Protein AF-A0A5B9QSZ6-F1 (afdb_monomer_lite)

Organism: NCBI:txid980254

Foldseek 3Di:
DDDDDDDDDDDDDDDDDPPPPPCPPVVPDDPDDDDPLNVVLVVVLLVLLVCCLVVVDQLLRSLVSQLVSLVVPDDPPCLPSVLSVQLSVLLNVCCVVPVVCVVVSSVVSNVLSVLCVPDDPVDPVSVVVSSCCRRCPVSNDDDPPD

pLDDT: mean 78.69, std 21.98, range [30.92, 97.19]

Secondary structure (DSSP, 8-state):
-------------------------SS-S------HHHHHHHHHHHHHHHHHHTTSS-HHHHHHHHHHHHHHT--TT-HHHHHHHHHHHHHHHHHHH-GGGHHHHHHHHHHHHHHHHHS-TT-HHHHHHHHHIIIIIIS-PPP---

Radius of gyration: 26.24 Å; chains: 1; bounding box: 77×63×46 Å

Structure (mmCIF, N/CA/C/O backbone):
data_AF-A0A5B9QSZ6-F1
#
_entry.id   AF-A0A5B9QSZ6-F1
#
loop_
_atom_site.group_PDB
_atom_site.id
_atom_site.type_symbol
_atom_site.label_atom_id
_atom_site.label_alt_id
_atom_site.label_comp_id
_atom_site.label_asym_id
_atom_site.label_entity_id
_atom_site.label_seq_id
_atom_site.pdbx_PDB_ins_code
_atom_site.Cartn_x
_atom_site.Cartn_y
_atom_site.Cartn_z
_atom_site.occupancy
_atom_site.B_iso_or_equiv
_atom_site.auth_seq_id
_atom_site.auth_comp_id
_atom_site.auth_asym_id
_atom_site.auth_atom_id
_atom_site.pdbx_PDB_model_num
ATOM 1 N N . MET A 1 1 ? -62.806 -40.138 25.649 1.00 37.38 1 MET A N 1
ATOM 2 C CA . MET A 1 1 ? -61.821 -40.273 26.748 1.00 37.38 1 MET A CA 1
ATOM 3 C C . MET A 1 1 ? -60.940 -39.032 26.731 1.00 37.38 1 MET A C 1
ATOM 5 O O . MET A 1 1 ? -60.565 -38.662 25.631 1.00 37.38 1 MET A O 1
ATOM 9 N N . CYS A 1 2 ? -60.671 -38.416 27.895 1.00 42.09 2 CYS A N 1
ATOM 10 C CA . CYS A 1 2 ? -59.828 -37.214 28.125 1.00 42.09 2 CYS A CA 1
ATOM 11 C C . CYS A 1 2 ? -60.212 -35.958 27.290 1.00 42.09 2 CYS A C 1
ATOM 13 O O . CYS A 1 2 ? -60.053 -35.954 26.080 1.00 42.09 2 CYS A O 1
ATOM 15 N N . CYS A 1 3 ? -60.789 -34.860 27.806 1.00 30.92 3 CYS A N 1
ATOM 16 C CA . CYS A 1 3 ? -60.439 -34.022 28.979 1.00 30.92 3 CYS A CA 1
ATOM 17 C C . CYS A 1 3 ? -58.960 -33.585 28.949 1.00 30.92 3 CYS A C 1
ATOM 19 O O . CYS A 1 3 ? -58.096 -34.441 29.097 1.00 30.92 3 CYS A O 1
ATOM 21 N N . THR A 1 4 ? -58.603 -32.302 28.754 1.00 48.03 4 THR A N 1
ATOM 22 C CA . THR A 1 4 ? -58.297 -31.288 29.815 1.00 48.03 4 THR A CA 1
ATOM 23 C C . THR A 1 4 ? -57.457 -30.166 29.141 1.00 48.03 4 THR A C 1
ATOM 25 O O . THR A 1 4 ? -56.615 -30.533 28.333 1.00 48.03 4 THR A O 1
ATOM 28 N N . ARG A 1 5 ? -57.535 -28.834 29.359 1.00 42.34 5 ARG A N 1
ATOM 29 C CA . ARG A 1 5 ? -58.390 -27.881 30.126 1.00 42.34 5 ARG A CA 1
ATOM 30 C C . ARG A 1 5 ? -58.285 -26.472 29.450 1.00 42.34 5 ARG A C 1
ATOM 32 O O . ARG A 1 5 ? -57.274 -26.195 28.823 1.00 42.34 5 ARG A O 1
ATOM 39 N N . VAL A 1 6 ? -59.343 -25.644 29.418 1.00 42.03 6 VAL A N 1
ATOM 40 C CA . VAL A 1 6 ? -59.516 -24.360 30.174 1.00 42.03 6 VAL A CA 1
ATOM 41 C C . VAL A 1 6 ? -58.390 -23.317 29.958 1.00 42.03 6 VAL A C 1
ATOM 43 O O . VAL A 1 6 ? -57.287 -23.497 30.450 1.00 42.03 6 VAL A O 1
ATOM 46 N N . ALA A 1 7 ? -58.617 -22.309 29.098 1.00 36.50 7 ALA A N 1
ATOM 47 C CA . ALA A 1 7 ? -59.048 -20.917 29.405 1.00 36.50 7 ALA A CA 1
ATOM 48 C C . ALA A 1 7 ? -57.869 -19.977 29.771 1.00 36.50 7 ALA A C 1
ATOM 50 O O . ALA A 1 7 ? -57.141 -20.233 30.717 1.00 36.50 7 ALA A O 1
ATOM 51 N N . ALA A 1 8 ? -57.520 -18.981 28.949 1.00 46.06 8 ALA A N 1
ATOM 52 C CA . ALA A 1 8 ? -58.199 -17.693 28.718 1.00 46.06 8 ALA A CA 1
ATOM 53 C C . ALA A 1 8 ? -57.980 -16.664 29.847 1.00 46.06 8 ALA A C 1
ATOM 55 O O . ALA A 1 8 ? -58.685 -16.676 30.853 1.00 46.06 8 ALA A O 1
ATOM 56 N N . THR A 1 9 ? -57.082 -15.698 29.604 1.00 39.53 9 THR A N 1
ATOM 57 C CA . THR A 1 9 ? -56.912 -14.505 30.449 1.00 39.53 9 THR A CA 1
ATOM 58 C C . THR A 1 9 ? -56.726 -13.262 29.576 1.00 39.53 9 THR A C 1
ATOM 60 O O . THR A 1 9 ? -55.795 -13.186 28.779 1.00 39.53 9 THR A O 1
ATOM 63 N N . ARG A 1 10 ? -57.616 -12.273 29.728 1.00 46.97 10 ARG A N 1
ATOM 64 C CA . ARG A 1 10 ? -57.448 -10.911 29.189 1.00 46.97 10 ARG A CA 1
ATOM 65 C C . ARG A 1 10 ? -56.482 -10.119 30.074 1.00 46.97 10 ARG A C 1
ATOM 67 O O . ARG A 1 10 ? -56.688 -10.103 31.284 1.00 46.97 10 ARG A O 1
ATOM 74 N N . PHE A 1 11 ? -55.576 -9.344 29.481 1.00 35.44 11 PHE A N 1
ATOM 75 C CA . PHE A 1 11 ? -55.007 -8.124 30.083 1.00 35.44 11 PHE A CA 1
ATOM 76 C C . PHE A 1 11 ? -54.410 -7.273 28.947 1.00 35.44 11 PHE A C 1
ATOM 78 O O . PHE A 1 11 ? -53.494 -7.725 28.274 1.00 35.44 11 PHE A O 1
ATOM 85 N N . ARG A 1 12 ? -55.103 -6.243 28.448 1.00 38.62 12 ARG A N 1
ATOM 86 C CA . ARG A 1 12 ? -55.238 -4.864 28.965 1.00 38.62 12 ARG A CA 1
ATOM 87 C C . ARG A 1 12 ? -53.919 -4.082 28.938 1.00 38.62 12 ARG A C 1
ATOM 89 O O . ARG A 1 12 ? -52.939 -4.477 29.557 1.00 38.62 12 ARG A O 1
ATOM 96 N N . GLU A 1 13 ? -53.955 -2.959 28.226 1.00 46.25 13 GLU A N 1
ATOM 97 C CA . GLU A 1 13 ? -52.876 -1.980 28.091 1.00 46.25 13 GLU A CA 1
ATOM 98 C C . GLU A 1 13 ? -52.394 -1.452 29.449 1.00 46.25 13 GLU A C 1
ATOM 100 O O . GLU A 1 13 ? -53.200 -1.268 30.364 1.00 46.25 13 GLU A O 1
ATOM 105 N N . ASN A 1 14 ? -51.112 -1.079 29.529 1.00 38.28 14 ASN A N 1
ATOM 106 C CA . ASN A 1 14 ? -50.742 0.171 30.191 1.00 38.28 14 ASN A CA 1
ATOM 107 C C . ASN A 1 14 ? -49.366 0.691 29.754 1.00 38.28 14 ASN A C 1
ATOM 109 O O . ASN A 1 14 ? -48.375 -0.036 29.725 1.00 38.28 14 ASN A O 1
ATOM 113 N N . ASN A 1 15 ? -49.337 1.993 29.472 1.00 42.88 15 ASN A N 1
ATOM 114 C CA . ASN A 1 15 ? -48.141 2.817 29.322 1.00 42.88 15 ASN A CA 1
ATOM 115 C C . ASN A 1 15 ? -47.195 2.657 30.525 1.00 42.88 15 ASN A C 1
ATOM 117 O O . ASN A 1 15 ? -47.610 2.925 31.652 1.00 42.88 15 ASN A O 1
ATOM 121 N N . ILE A 1 16 ? -45.910 2.372 30.285 1.00 50.97 16 ILE A N 1
ATOM 122 C CA . ILE A 1 16 ? -44.832 2.782 31.196 1.00 50.97 16 ILE A CA 1
ATOM 123 C C . ILE A 1 16 ? -43.703 3.413 30.385 1.00 50.97 16 ILE A C 1
ATOM 125 O O . ILE A 1 16 ? -43.115 2.805 29.493 1.00 50.97 16 ILE A O 1
ATOM 129 N N . THR A 1 17 ? -43.396 4.654 30.748 1.00 45.44 17 THR A N 1
ATOM 130 C CA . THR A 1 17 ? -42.390 5.537 30.160 1.00 45.44 17 THR A CA 1
ATOM 131 C C . THR A 1 17 ? -40.962 5.035 30.434 1.00 45.44 17 THR A C 1
ATOM 133 O O . THR A 1 17 ? -40.236 5.572 31.271 1.00 45.44 17 THR A O 1
ATOM 136 N N . GLY A 1 18 ? -40.546 3.981 29.730 1.00 35.47 18 GLY A N 1
ATOM 137 C CA . GLY A 1 18 ? -39.204 3.401 29.800 1.00 35.47 18 GLY A CA 1
ATOM 138 C C . GLY A 1 18 ? -38.169 4.254 29.068 1.00 35.47 18 GLY A C 1
ATOM 139 O O . GLY A 1 18 ? -37.877 4.020 27.899 1.00 35.47 18 GLY A O 1
ATOM 140 N N . ARG A 1 19 ? -37.605 5.249 29.762 1.00 42.75 19 ARG A N 1
ATOM 141 C CA . ARG A 1 19 ? -36.573 6.181 29.268 1.00 42.75 19 ARG A CA 1
ATOM 142 C C . ARG A 1 19 ? -35.229 5.475 29.020 1.00 42.75 19 ARG A C 1
ATOM 144 O O . ARG A 1 19 ? -34.238 5.782 29.683 1.00 42.75 19 ARG A O 1
ATOM 151 N N . HIS A 1 20 ? -35.169 4.561 28.050 1.00 36.62 20 HIS A N 1
ATOM 152 C CA . HIS A 1 20 ? -33.915 3.989 27.563 1.00 36.62 20 HIS A CA 1
ATOM 153 C C . HIS A 1 20 ? -33.144 5.029 26.754 1.00 36.62 20 HIS A C 1
ATOM 155 O O . HIS A 1 20 ? -33.150 5.075 25.527 1.00 36.62 20 HIS A O 1
ATOM 161 N N . ARG A 1 21 ? -32.447 5.871 27.515 1.00 39.31 21 ARG A N 1
ATOM 162 C CA . ARG A 1 21 ? -31.270 6.618 27.097 1.00 39.31 21 ARG A CA 1
ATOM 163 C C . ARG A 1 21 ? -30.260 5.590 26.581 1.00 39.31 21 ARG A C 1
ATOM 165 O O . ARG A 1 21 ? -29.523 5.004 27.370 1.00 39.31 21 ARG A O 1
ATOM 172 N N . VAL A 1 22 ? -30.282 5.317 25.276 1.00 42.31 22 VAL A N 1
ATOM 173 C CA . VAL A 1 22 ? -29.228 4.532 24.627 1.00 42.31 22 VAL A CA 1
ATOM 174 C C . VAL A 1 22 ? -27.933 5.289 24.896 1.00 42.31 22 VAL A C 1
ATOM 176 O O . VAL A 1 22 ? -27.810 6.452 24.516 1.00 42.31 22 VAL A O 1
ATOM 179 N N . ASN A 1 23 ? -27.013 4.670 25.635 1.00 33.75 23 ASN A N 1
ATOM 180 C CA . ASN A 1 23 ? -25.744 5.290 25.999 1.00 33.75 23 ASN A CA 1
ATOM 181 C C . ASN A 1 23 ? -24.837 5.340 24.762 1.00 33.75 23 ASN A C 1
ATOM 183 O O . ASN A 1 23 ? -23.929 4.530 24.603 1.00 33.75 23 ASN A O 1
ATOM 187 N N . THR A 1 24 ? -25.044 6.344 23.912 1.00 43.75 24 THR A N 1
ATOM 188 C CA . THR A 1 24 ? -24.135 6.777 22.835 1.00 43.75 24 THR A CA 1
ATOM 189 C C . THR A 1 24 ? -22.871 7.453 23.397 1.00 43.75 24 THR A C 1
ATOM 191 O O . THR A 1 24 ? -22.384 8.447 22.872 1.00 43.75 24 THR A O 1
ATOM 194 N N . ALA A 1 25 ? -22.347 6.919 24.505 1.00 39.53 25 ALA A N 1
ATOM 195 C CA . ALA A 1 25 ? -21.309 7.513 25.346 1.00 39.53 25 ALA A CA 1
ATOM 196 C C . ALA A 1 25 ? -20.109 6.570 25.577 1.00 39.53 25 ALA A C 1
ATOM 198 O O . ALA A 1 25 ? -19.339 6.774 26.510 1.00 39.53 25 ALA A O 1
ATOM 199 N N . VAL A 1 26 ? -19.940 5.549 24.724 1.00 43.56 26 VAL A N 1
ATOM 200 C CA . VAL A 1 26 ? -18.735 4.689 24.661 1.00 43.56 26 VAL A CA 1
ATOM 201 C C . VAL A 1 26 ? -18.185 4.618 23.222 1.00 43.56 26 VAL A C 1
ATOM 203 O O . VAL A 1 26 ? -17.669 3.607 22.772 1.00 43.56 26 VAL A O 1
ATOM 206 N N . LEU A 1 27 ? -18.309 5.728 22.488 1.00 43.25 27 LEU A N 1
ATOM 207 C CA . LEU A 1 27 ? -17.526 6.040 21.278 1.00 43.25 27 LEU A CA 1
ATOM 208 C C . LEU A 1 27 ? -16.816 7.393 21.468 1.00 43.25 27 LEU A C 1
ATOM 210 O O . LEU A 1 27 ? -16.737 8.234 20.574 1.00 43.25 27 LEU A O 1
ATOM 214 N N . GLY A 1 28 ? -16.371 7.639 22.701 1.00 37.19 28 GLY A N 1
ATOM 215 C CA . GLY A 1 28 ? -15.703 8.872 23.080 1.00 37.19 28 GLY A CA 1
ATOM 216 C C . GLY A 1 28 ? -14.261 8.910 22.579 1.00 37.19 28 GLY A C 1
ATOM 217 O O . GLY A 1 28 ? -13.435 8.134 23.038 1.00 37.19 28 GLY A O 1
ATOM 218 N N . ILE A 1 29 ? -13.963 9.924 21.760 1.00 45.44 29 ILE A N 1
ATOM 219 C CA . ILE A 1 29 ? -12.614 10.470 21.526 1.00 45.44 29 ILE A CA 1
ATOM 220 C C . ILE A 1 29 ? -11.677 9.637 20.615 1.00 45.44 29 ILE A C 1
ATOM 222 O O . ILE A 1 29 ? -10.537 9.367 20.978 1.00 45.44 29 ILE A O 1
ATOM 226 N N . LYS A 1 30 ? -12.094 9.348 19.368 1.00 43.06 30 LYS A N 1
ATOM 227 C CA . LYS A 1 30 ? -11.155 9.360 18.211 1.00 43.06 30 LYS A CA 1
ATOM 228 C C . LYS A 1 30 ? -11.787 9.608 16.824 1.00 43.06 30 LYS A C 1
ATOM 230 O O . LYS A 1 30 ? -11.212 9.238 15.809 1.00 43.06 30 LYS A O 1
ATOM 235 N N . SER A 1 31 ? -12.943 10.278 16.751 1.00 45.44 31 SER A N 1
ATOM 236 C CA . SER A 1 31 ? -13.510 10.74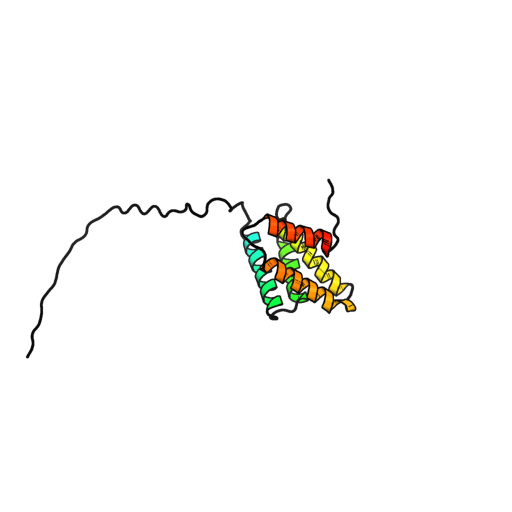4 15.470 1.00 45.44 31 SER A CA 1
ATOM 237 C C . SER A 1 31 ? -13.069 12.183 15.173 1.00 45.44 31 SER A C 1
ATOM 239 O O . SER A 1 31 ? -13.822 13.134 15.376 1.00 45.44 31 SER A O 1
ATOM 241 N N . MET A 1 32 ? -11.815 12.355 14.744 1.00 42.72 32 MET A N 1
ATOM 242 C CA . MET A 1 32 ? -11.332 13.616 14.166 1.00 42.72 32 MET A CA 1
ATOM 243 C C . MET A 1 32 ? -11.461 13.561 12.641 1.00 42.72 32 MET A C 1
ATOM 245 O O . MET A 1 32 ? -10.497 13.239 11.962 1.00 42.72 32 MET A O 1
ATOM 249 N N . ASN A 1 33 ? -12.652 13.888 12.129 1.00 50.72 33 ASN A N 1
ATOM 250 C CA . ASN A 1 33 ? -12.916 14.319 10.746 1.00 50.72 33 ASN A CA 1
ATOM 251 C C . ASN A 1 33 ? -12.074 13.660 9.628 1.00 50.72 33 ASN A C 1
ATOM 253 O O . ASN A 1 33 ? -11.571 14.359 8.746 1.00 50.72 33 ASN A O 1
ATOM 257 N N . THR A 1 34 ? -11.964 12.330 9.601 1.00 63.62 34 THR A N 1
ATOM 258 C CA . THR A 1 34 ? -11.599 11.650 8.354 1.00 63.62 34 THR A CA 1
ATOM 259 C C . THR A 1 34 ? -12.775 11.809 7.399 1.00 63.62 34 THR A C 1
ATOM 261 O O . THR A 1 34 ? -13.890 11.394 7.720 1.00 63.62 34 THR A O 1
ATOM 264 N N . ASP A 1 35 ? -12.535 12.435 6.249 1.00 78.12 35 ASP A N 1
ATOM 265 C CA . ASP A 1 35 ? -13.530 12.563 5.185 1.00 78.12 35 ASP A CA 1
ATOM 266 C C . ASP A 1 35 ? -14.113 11.169 4.857 1.00 78.12 35 ASP A C 1
ATOM 268 O O . ASP A 1 35 ? -13.335 10.218 4.710 1.00 78.12 35 ASP A O 1
ATOM 272 N N . PRO A 1 36 ? -15.448 10.991 4.774 1.00 83.50 36 PRO A N 1
ATOM 273 C CA . PRO A 1 36 ? -16.044 9.694 4.460 1.00 83.50 36 PRO A CA 1
ATOM 274 C C . PRO A 1 36 ? -15.550 9.104 3.128 1.00 83.50 36 PRO A C 1
ATOM 276 O O . PRO A 1 36 ? -15.483 7.879 3.008 1.00 83.50 36 PRO A O 1
ATOM 279 N N . GLU A 1 37 ? -15.150 9.928 2.154 1.00 84.44 37 GLU A N 1
ATOM 280 C CA . GLU A 1 37 ? -14.533 9.459 0.909 1.00 84.44 37 GLU A CA 1
ATOM 281 C C . GLU A 1 37 ? -13.110 8.932 1.136 1.00 84.44 37 GLU A C 1
ATOM 283 O O . GLU A 1 37 ? -12.755 7.883 0.596 1.00 84.44 37 GLU A O 1
ATOM 288 N N . VAL A 1 38 ? -12.320 9.581 2.000 1.00 84.94 38 VAL A N 1
ATOM 289 C CA . VAL A 1 38 ? -10.980 9.111 2.402 1.00 84.94 38 VAL A CA 1
ATOM 290 C C . VAL A 1 38 ? -11.079 7.824 3.226 1.00 84.94 38 VAL A C 1
ATOM 292 O O . VAL A 1 38 ? -10.332 6.880 2.974 1.00 84.94 38 VAL A O 1
ATOM 295 N N . ALA A 1 39 ? -12.035 7.733 4.155 1.00 86.88 39 ALA A N 1
ATOM 296 C CA . ALA A 1 39 ? -12.277 6.523 4.941 1.00 86.88 39 ALA A CA 1
ATOM 297 C C . ALA A 1 39 ? -12.704 5.340 4.052 1.00 86.88 39 ALA A C 1
ATOM 299 O O . ALA A 1 39 ? -12.175 4.235 4.190 1.00 86.88 39 ALA A O 1
ATOM 300 N N . LYS A 1 40 ? -13.605 5.568 3.085 1.00 90.50 40 LYS A N 1
ATOM 301 C CA . LYS A 1 40 ? -13.965 4.553 2.084 1.00 90.50 40 LYS A CA 1
ATOM 302 C C . LYS A 1 40 ? -12.767 4.191 1.200 1.00 90.50 40 LYS A C 1
ATOM 304 O O . LYS A 1 40 ? -12.536 3.012 0.946 1.00 90.50 40 LYS A O 1
ATOM 309 N N . GLY A 1 41 ? -12.002 5.180 0.747 1.00 90.62 41 GLY A N 1
ATOM 310 C CA . GLY A 1 41 ? -10.810 4.974 -0.070 1.00 90.62 41 GLY A CA 1
ATOM 311 C C . GLY A 1 41 ? -9.753 4.122 0.620 1.00 90.62 41 GLY A C 1
ATOM 312 O O . GLY A 1 41 ? -9.155 3.264 -0.021 1.00 90.62 41 GLY A O 1
ATOM 313 N N . LEU A 1 42 ? -9.578 4.296 1.933 1.00 91.06 42 LEU A N 1
ATOM 314 C CA . LEU A 1 42 ? -8.671 3.476 2.729 1.00 91.06 42 LEU A CA 1
ATOM 315 C C . LEU A 1 42 ? -9.136 2.014 2.793 1.00 91.06 42 LEU A C 1
ATOM 317 O O . LEU A 1 42 ? -8.328 1.112 2.594 1.00 91.06 42 LEU A O 1
ATOM 321 N N . LEU A 1 43 ? -10.437 1.772 2.983 1.00 92.88 43 LEU A N 1
ATOM 322 C CA . LEU A 1 43 ? -11.006 0.419 2.933 1.00 92.88 43 LEU A CA 1
ATOM 323 C C . LEU A 1 43 ? -10.861 -0.220 1.542 1.00 92.88 43 LEU A C 1
ATOM 325 O O . LEU A 1 43 ? -10.524 -1.399 1.447 1.00 92.88 43 LEU A O 1
ATOM 329 N N . ASP A 1 44 ? -11.078 0.544 0.466 1.00 94.56 44 ASP A N 1
ATOM 330 C CA . ASP A 1 44 ? -10.860 0.077 -0.910 1.00 94.56 44 ASP A CA 1
ATOM 331 C C . ASP A 1 44 ? -9.376 -0.317 -1.128 1.00 94.56 44 ASP A C 1
ATOM 333 O O . ASP A 1 44 ? -9.098 -1.372 -1.702 1.00 94.56 44 ASP A O 1
ATOM 337 N N . ILE A 1 45 ? -8.425 0.481 -0.617 1.00 94.88 45 ILE A N 1
ATOM 338 C CA . ILE A 1 45 ? -6.975 0.207 -0.657 1.00 94.88 45 ILE A CA 1
ATOM 339 C C . ILE A 1 45 ? -6.617 -1.063 0.126 1.00 94.88 45 ILE A C 1
ATOM 341 O O . ILE A 1 45 ? -5.956 -1.952 -0.413 1.00 94.88 45 ILE A O 1
ATOM 345 N N . GLU A 1 46 ? -7.079 -1.191 1.373 1.00 95.81 46 GLU A N 1
ATOM 346 C CA . GLU A 1 46 ? -6.822 -2.380 2.194 1.00 95.81 46 GLU A CA 1
ATOM 347 C C . GLU A 1 46 ? -7.385 -3.660 1.563 1.00 95.81 46 GLU A C 1
ATOM 349 O O . GLU A 1 46 ? -6.819 -4.740 1.731 1.00 95.81 46 GLU A O 1
ATOM 354 N N . ASN A 1 47 ? -8.492 -3.564 0.824 1.00 96.44 47 ASN A N 1
ATOM 355 C CA . ASN A 1 47 ? -9.062 -4.710 0.128 1.00 96.44 47 ASN A CA 1
ATOM 356 C C . ASN A 1 47 ? -8.194 -5.158 -1.057 1.00 96.44 47 ASN A C 1
ATOM 358 O O . ASN A 1 47 ? -7.999 -6.362 -1.218 1.00 96.44 47 ASN A O 1
ATOM 362 N N . GLU A 1 48 ? -7.601 -4.247 -1.838 1.00 96.44 48 GLU A N 1
ATOM 363 C CA . GLU A 1 48 ? -6.611 -4.649 -2.853 1.00 96.44 48 GLU A CA 1
ATOM 364 C C . GLU A 1 48 ? -5.329 -5.213 -2.211 1.00 96.44 48 GLU A C 1
ATOM 366 O O . GLU A 1 48 ? -4.788 -6.196 -2.718 1.00 96.44 48 GLU A O 1
ATOM 371 N N . MET A 1 49 ? -4.892 -4.684 -1.057 1.00 96.94 49 MET A N 1
ATOM 372 C CA . MET A 1 49 ? -3.782 -5.261 -0.282 1.00 96.94 49 MET A CA 1
ATOM 373 C C . MET A 1 49 ? -4.071 -6.708 0.150 1.00 96.94 49 MET A C 1
ATOM 375 O O . MET A 1 49 ? -3.255 -7.593 -0.107 1.00 96.94 49 MET A O 1
ATOM 379 N N . ARG A 1 50 ? -5.247 -6.980 0.739 1.00 97.19 50 ARG A N 1
ATOM 380 C CA . ARG A 1 50 ? -5.676 -8.344 1.116 1.00 97.19 50 ARG A CA 1
ATOM 381 C C . ARG A 1 50 ? -5.705 -9.268 -0.102 1.00 97.19 50 ARG A C 1
ATOM 383 O O . ARG A 1 50 ? -5.073 -10.319 -0.088 1.00 97.19 50 ARG A O 1
ATOM 390 N N . ARG A 1 51 ? -6.336 -8.830 -1.199 1.00 96.31 51 ARG A N 1
ATOM 391 C CA . ARG A 1 51 ? -6.409 -9.596 -2.455 1.00 96.31 51 ARG A CA 1
ATOM 392 C C . ARG A 1 51 ? -5.033 -9.920 -3.041 1.00 96.31 51 ARG A C 1
ATOM 394 O O . ARG A 1 51 ? -4.866 -11.000 -3.599 1.00 96.31 51 ARG A O 1
ATOM 401 N N . MET A 1 52 ? -4.050 -9.029 -2.924 1.00 96.56 52 MET A N 1
ATOM 402 C CA . MET A 1 52 ? -2.667 -9.304 -3.332 1.00 96.56 52 MET A CA 1
ATOM 403 C C . MET A 1 52 ? -2.002 -10.373 -2.450 1.00 96.56 52 MET A C 1
ATOM 405 O O . MET A 1 52 ? -1.336 -11.269 -2.973 1.00 96.56 52 MET A O 1
ATOM 409 N N . LEU A 1 53 ? -2.177 -10.302 -1.126 1.00 95.75 53 LEU A N 1
ATOM 410 C CA . LEU A 1 53 ? -1.610 -11.285 -0.193 1.00 95.75 53 LEU A CA 1
ATOM 411 C C . LEU A 1 53 ? -2.240 -12.674 -0.369 1.00 95.75 53 LEU A C 1
ATOM 413 O O . LEU A 1 53 ? -1.513 -13.666 -0.396 1.00 95.75 53 LEU A O 1
ATOM 417 N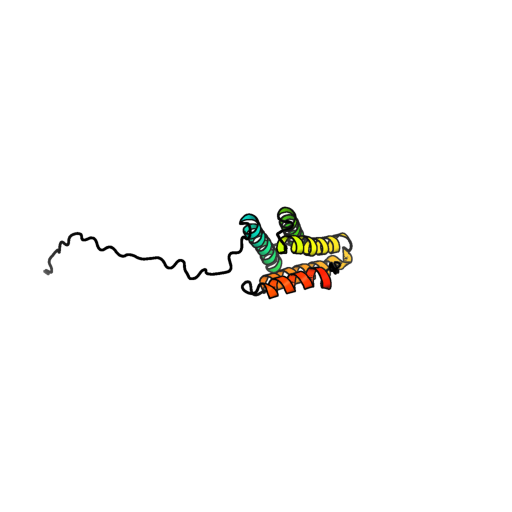 N . ASP A 1 54 ? -3.552 -12.730 -0.602 1.00 95.81 54 ASP A N 1
ATOM 418 C CA . ASP A 1 54 ? -4.309 -13.956 -0.897 1.00 95.81 54 ASP A CA 1
ATOM 419 C C . ASP A 1 54 ? -4.031 -14.529 -2.307 1.00 95.81 54 ASP A C 1
ATOM 421 O O . ASP A 1 54 ? -4.591 -15.559 -2.684 1.00 95.81 54 ASP A O 1
ATOM 425 N N . GLY A 1 55 ? -3.209 -13.861 -3.128 1.00 93.00 55 GLY A N 1
ATOM 426 C CA . GLY A 1 55 ? -2.912 -14.271 -4.508 1.00 93.00 55 GLY A CA 1
ATOM 427 C C . GLY A 1 55 ? -4.065 -14.069 -5.504 1.00 93.00 55 GLY A C 1
ATOM 428 O O . GLY A 1 55 ? -4.014 -14.585 -6.617 1.00 93.00 55 GLY A O 1
ATOM 429 N N . GLN A 1 56 ? -5.097 -13.306 -5.132 1.00 94.25 56 GLN A N 1
ATOM 430 C CA . GLN A 1 56 ? -6.265 -12.959 -5.958 1.00 94.25 56 GLN A CA 1
ATOM 431 C C . GLN A 1 56 ? -6.045 -11.733 -6.868 1.00 94.25 56 GLN A C 1
ATOM 433 O O . GLN A 1 56 ? -6.960 -11.309 -7.584 1.00 94.25 56 GLN A O 1
ATOM 438 N N . SER A 1 57 ? -4.868 -11.112 -6.805 1.00 93.75 57 SER A N 1
ATOM 439 C CA . SER A 1 57 ? -4.402 -10.047 -7.696 1.00 93.75 57 SER A CA 1
ATOM 440 C C . SER A 1 57 ? -2.889 -10.163 -7.844 1.00 93.75 57 SER A C 1
ATOM 442 O O . SER A 1 57 ? -2.215 -10.522 -6.876 1.00 93.75 57 SER A O 1
ATOM 444 N N . GLN A 1 58 ? -2.347 -9.823 -9.016 1.00 94.94 58 GLN A N 1
ATOM 445 C CA . GLN A 1 58 ? -0.899 -9.654 -9.136 1.00 94.94 58 GLN A CA 1
ATOM 446 C C . GLN A 1 58 ? -0.444 -8.436 -8.316 1.00 94.94 58 GLN A C 1
ATOM 448 O O . GLN A 1 58 ? -1.225 -7.481 -8.191 1.00 94.94 58 GLN A O 1
ATOM 453 N N . PRO A 1 59 ? 0.779 -8.448 -7.751 1.00 95.12 59 PRO A N 1
ATOM 454 C CA . PRO A 1 59 ? 1.260 -7.352 -6.918 1.00 95.12 59 PRO A CA 1
ATOM 455 C C . PRO A 1 59 ? 1.306 -6.013 -7.645 1.00 95.12 59 PRO A C 1
ATOM 457 O O . PRO A 1 59 ? 0.781 -5.035 -7.120 1.00 95.12 59 PRO A O 1
ATOM 460 N N . TYR A 1 60 ? 1.817 -5.986 -8.877 1.00 93.88 60 TYR A N 1
ATOM 461 C CA . TYR A 1 60 ? 1.831 -4.778 -9.703 1.00 93.88 60 TYR A CA 1
ATOM 462 C C . TYR A 1 60 ? 0.411 -4.248 -9.997 1.00 93.88 60 TYR A C 1
ATOM 464 O O . TYR A 1 60 ? 0.135 -3.070 -9.781 1.00 93.88 60 TYR A O 1
ATOM 472 N N . ASP A 1 61 ? -0.533 -5.118 -10.384 1.00 95.75 61 ASP A N 1
ATOM 473 C CA . ASP A 1 61 ? -1.932 -4.726 -10.642 1.00 95.75 61 ASP A CA 1
ATOM 474 C C . ASP A 1 61 ? -2.631 -4.156 -9.397 1.00 95.75 61 ASP A C 1
ATOM 476 O O . ASP A 1 61 ? -3.496 -3.283 -9.502 1.00 95.75 61 ASP A O 1
ATOM 480 N N . ALA A 1 62 ? -2.308 -4.685 -8.213 1.00 95.56 62 ALA A N 1
ATOM 481 C CA . ALA A 1 62 ? -2.818 -4.174 -6.945 1.00 95.56 62 ALA A CA 1
ATOM 482 C C . ALA A 1 62 ? -2.157 -2.833 -6.593 1.00 95.56 62 ALA A C 1
ATOM 484 O O . ALA A 1 62 ? -2.866 -1.873 -6.292 1.00 95.56 62 ALA A O 1
ATOM 485 N N . ALA A 1 63 ? -0.829 -2.743 -6.706 1.00 94.56 63 ALA A N 1
ATOM 486 C CA . ALA A 1 63 ? -0.055 -1.527 -6.476 1.00 94.56 63 ALA A CA 1
ATOM 487 C C . ALA A 1 63 ? -0.545 -0.364 -7.348 1.00 94.56 63 ALA A C 1
ATOM 489 O O . ALA A 1 63 ? -0.812 0.712 -6.822 1.00 94.56 63 ALA A O 1
ATOM 490 N N . TRP A 1 64 ? -0.785 -0.598 -8.642 1.00 94.69 64 TRP A N 1
ATOM 491 C CA . TRP A 1 64 ? -1.305 0.408 -9.571 1.00 94.69 64 TRP A CA 1
ATOM 492 C C . TRP A 1 64 ? -2.685 0.948 -9.160 1.00 94.69 64 TRP A C 1
ATOM 494 O O . TRP A 1 64 ? -2.933 2.155 -9.190 1.00 94.69 64 TRP A O 1
ATOM 504 N N . LYS A 1 65 ? -3.596 0.070 -8.715 1.00 96.12 65 LYS A N 1
ATOM 505 C CA . LYS A 1 65 ? -4.919 0.486 -8.210 1.00 96.12 65 LYS A CA 1
ATOM 506 C C . LYS A 1 65 ? -4.815 1.254 -6.899 1.00 96.12 65 LYS A C 1
ATOM 508 O O . LYS A 1 65 ? -5.541 2.231 -6.726 1.00 96.12 65 LYS A O 1
ATOM 513 N N . ILE A 1 66 ? -3.945 0.817 -5.987 1.00 95.12 66 ILE A N 1
ATOM 514 C CA . ILE A 1 66 ? -3.708 1.485 -4.705 1.00 95.12 66 ILE A CA 1
ATOM 515 C C . ILE A 1 66 ? -3.125 2.879 -4.953 1.00 95.12 66 ILE A C 1
ATOM 517 O O . ILE A 1 66 ? -3.671 3.854 -4.444 1.00 95.12 66 ILE A O 1
ATOM 521 N N . TRP A 1 67 ? -2.096 2.986 -5.797 1.00 95.19 67 TRP A N 1
ATOM 522 C CA . TRP A 1 67 ? -1.492 4.246 -6.226 1.00 95.19 67 TRP A CA 1
ATOM 523 C C . TRP A 1 67 ? -2.525 5.190 -6.847 1.00 95.19 67 TRP A C 1
ATOM 525 O O . TRP A 1 67 ? -2.689 6.312 -6.372 1.00 95.19 67 TRP A O 1
ATOM 535 N N . GLY A 1 68 ? -3.294 4.728 -7.839 1.00 93.12 68 GLY A N 1
ATOM 536 C CA . GLY A 1 68 ? -4.326 5.542 -8.486 1.00 93.12 68 GLY A CA 1
ATOM 537 C C . GLY A 1 68 ? -5.444 5.968 -7.525 1.00 93.12 68 GLY A C 1
ATOM 538 O O . GLY A 1 68 ? -5.947 7.090 -7.612 1.00 93.12 68 GLY A O 1
ATOM 539 N N . LYS A 1 69 ? -5.812 5.112 -6.560 1.00 93.62 69 LYS A N 1
ATOM 540 C CA . LYS A 1 69 ? -6.786 5.440 -5.508 1.00 93.62 69 LYS A CA 1
ATOM 541 C C . LYS A 1 69 ? -6.239 6.500 -4.553 1.00 93.62 69 LYS A C 1
ATOM 543 O O . LYS A 1 69 ? -6.919 7.500 -4.328 1.00 93.62 69 LYS A O 1
ATOM 548 N N . ALA A 1 70 ? -5.020 6.310 -4.055 1.00 91.88 70 ALA A N 1
ATOM 549 C CA . ALA A 1 70 ? -4.327 7.242 -3.176 1.00 91.88 70 ALA A CA 1
ATOM 550 C C . ALA A 1 70 ? -4.121 8.605 -3.855 1.00 91.88 70 ALA A C 1
ATOM 552 O O . ALA A 1 70 ? -4.463 9.629 -3.272 1.00 91.88 70 ALA A O 1
ATOM 553 N N . MET A 1 71 ? -3.699 8.624 -5.124 1.00 90.50 71 MET A N 1
ATOM 554 C CA . MET A 1 71 ? -3.592 9.838 -5.940 1.00 90.50 71 MET A CA 1
ATOM 555 C C . MET A 1 71 ? -4.941 10.552 -6.091 1.00 90.50 71 MET A C 1
ATOM 557 O O . MET A 1 71 ? -5.009 11.767 -5.943 1.00 90.50 71 MET A O 1
ATOM 561 N N . SER A 1 72 ? -6.033 9.817 -6.339 1.00 90.38 72 SER A N 1
ATOM 562 C CA . SER A 1 72 ? -7.372 10.418 -6.485 1.00 90.38 72 SER A CA 1
ATOM 563 C C . SER A 1 72 ? -7.938 11.025 -5.193 1.00 90.38 72 SER A C 1
ATOM 565 O O . SER A 1 72 ? -8.872 11.817 -5.259 1.00 90.38 72 SER A O 1
ATOM 567 N N . LEU A 1 73 ? -7.378 10.657 -4.035 1.00 88.12 73 LEU A N 1
ATOM 568 C CA . LEU A 1 73 ? -7.811 11.080 -2.699 1.00 88.12 73 LEU A CA 1
ATOM 569 C C . LEU A 1 73 ? -6.711 11.831 -1.929 1.00 88.12 73 LEU A C 1
ATOM 571 O O . LEU A 1 73 ? -6.857 12.096 -0.731 1.00 88.12 73 LEU A O 1
ATOM 575 N N . THR A 1 74 ? -5.597 12.168 -2.590 1.00 81.38 74 THR A N 1
ATOM 576 C CA . THR A 1 74 ? -4.524 12.937 -1.963 1.00 81.38 74 THR A CA 1
ATOM 577 C C . THR A 1 74 ? -4.983 14.378 -1.780 1.00 81.38 74 THR A C 1
ATOM 579 O O . THR A 1 74 ? -5.503 15.023 -2.687 1.00 81.38 74 THR A O 1
ATOM 582 N N . SER A 1 75 ? -4.779 14.889 -0.575 1.00 73.25 75 SER A N 1
ATOM 583 C CA . SER A 1 75 ? -5.143 16.239 -0.159 1.00 73.25 75 SER A CA 1
ATOM 584 C C . SER A 1 75 ? -4.019 16.761 0.732 1.00 73.25 75 SER A C 1
ATOM 586 O O . SER A 1 75 ? -3.443 15.956 1.468 1.00 73.25 75 SER A O 1
ATO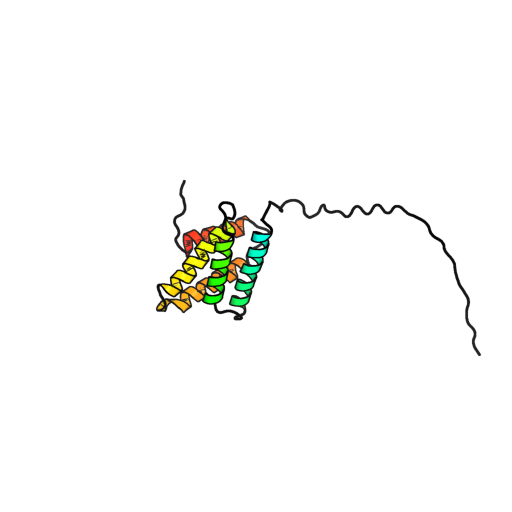M 588 N N . PRO A 1 76 ? -3.745 18.080 0.770 1.00 62.72 76 PRO A N 1
ATOM 589 C CA . PRO A 1 76 ? -2.845 18.676 1.760 1.00 62.72 76 PRO A CA 1
ATOM 590 C C . PRO A 1 76 ? -3.203 18.358 3.226 1.00 62.72 76 PRO A C 1
ATOM 592 O O . PRO A 1 76 ? -2.376 18.555 4.107 1.00 62.72 76 PRO A O 1
ATOM 595 N N . SER A 1 77 ? -4.426 17.884 3.503 1.00 59.28 77 SER A N 1
ATOM 596 C CA . SER A 1 77 ? -4.872 17.423 4.827 1.00 59.28 77 SER A CA 1
ATOM 597 C C . SER A 1 77 ? -4.809 15.901 5.044 1.00 59.28 77 SER A C 1
ATOM 599 O O . SER A 1 77 ? -5.067 15.444 6.155 1.00 59.28 77 SER A O 1
ATOM 601 N N . SER A 1 78 ? -4.509 15.103 4.012 1.00 66.19 78 SER A N 1
ATOM 602 C CA . SER A 1 78 ? -4.608 13.635 4.038 1.00 66.19 78 SER A CA 1
ATOM 603 C C . SER A 1 78 ? -3.226 12.978 4.000 1.00 66.19 78 SER A C 1
ATOM 605 O O . SER A 1 78 ? -2.785 12.464 2.970 1.00 66.19 78 SER A O 1
ATOM 607 N N . ASN A 1 79 ? -2.544 12.981 5.150 1.00 78.94 79 ASN A N 1
ATOM 608 C CA . ASN A 1 79 ? -1.188 12.435 5.291 1.00 78.94 79 ASN A CA 1
ATOM 609 C C . ASN A 1 79 ? -1.082 10.968 4.830 1.00 78.94 79 ASN A C 1
ATOM 611 O O . ASN A 1 79 ? -0.103 10.603 4.186 1.00 78.94 79 ASN A O 1
ATOM 615 N N . VAL A 1 80 ? -2.100 10.141 5.106 1.00 87.88 80 VAL A N 1
ATOM 616 C CA . VAL A 1 80 ? -2.116 8.714 4.733 1.00 87.88 80 VAL A CA 1
ATOM 617 C C . VAL A 1 80 ? -2.207 8.527 3.216 1.00 87.88 80 VAL A C 1
ATOM 619 O O . VAL A 1 80 ? -1.426 7.769 2.646 1.00 87.88 80 VAL A O 1
ATOM 622 N N . MET A 1 81 ? -3.116 9.239 2.536 1.00 90.44 81 MET A N 1
ATOM 623 C CA . MET A 1 81 ? -3.262 9.116 1.077 1.00 90.44 81 MET A CA 1
ATOM 624 C C . MET A 1 81 ? -2.050 9.683 0.342 1.00 90.44 81 MET A C 1
ATOM 626 O O . MET A 1 81 ? -1.605 9.094 -0.639 1.00 90.44 81 MET A O 1
ATOM 630 N N . HIS A 1 82 ? -1.468 10.774 0.845 1.00 89.25 82 HIS A N 1
ATOM 631 C CA . HIS A 1 82 ? -0.235 11.317 0.288 1.00 89.25 82 HIS A CA 1
ATOM 632 C C . HIS A 1 82 ? 0.938 10.333 0.434 1.00 89.25 82 HIS A C 1
ATOM 634 O O . HIS A 1 82 ? 1.596 10.016 -0.555 1.00 89.25 82 HIS A O 1
ATOM 640 N N . ALA A 1 83 ? 1.151 9.774 1.629 1.00 90.56 83 ALA A N 1
ATOM 641 C CA . ALA A 1 83 ? 2.204 8.787 1.860 1.00 90.56 83 ALA A CA 1
ATOM 642 C C . ALA A 1 83 ? 2.011 7.517 1.011 1.00 90.56 83 ALA A C 1
ATOM 644 O O . ALA A 1 83 ? 2.971 7.024 0.423 1.00 90.56 83 ALA A O 1
ATOM 645 N N . PHE A 1 84 ? 0.780 7.012 0.864 1.00 93.25 84 PHE A N 1
ATOM 646 C CA . PHE A 1 84 ? 0.512 5.892 -0.040 1.00 93.25 84 PHE A CA 1
ATOM 647 C C . PHE A 1 84 ? 0.752 6.224 -1.511 1.00 93.25 84 PHE A C 1
ATOM 649 O O . PHE A 1 84 ? 1.283 5.379 -2.227 1.00 93.25 84 PHE A O 1
ATOM 656 N N . TRP A 1 85 ? 0.411 7.425 -1.970 1.00 92.81 85 TRP A N 1
ATOM 657 C CA . TRP A 1 85 ? 0.716 7.836 -3.337 1.00 92.81 85 TRP A CA 1
ATOM 658 C C . TRP A 1 85 ? 2.231 7.797 -3.614 1.00 92.81 85 TRP A C 1
ATOM 660 O O . TRP A 1 85 ? 2.642 7.268 -4.646 1.00 92.81 85 TRP A O 1
ATOM 670 N N . LEU A 1 86 ? 3.059 8.242 -2.661 1.00 92.38 86 LEU A N 1
ATOM 671 C CA . LEU A 1 86 ? 4.524 8.172 -2.755 1.00 92.38 86 LEU A CA 1
ATOM 672 C C . LEU A 1 86 ? 5.067 6.730 -2.693 1.00 92.38 86 LEU A C 1
ATOM 674 O O . LEU A 1 86 ? 5.841 6.327 -3.563 1.00 92.38 86 LEU A O 1
ATOM 678 N N . ILE A 1 87 ? 4.649 5.939 -1.695 1.00 94.44 87 ILE A N 1
ATOM 679 C CA . ILE A 1 87 ? 5.131 4.559 -1.492 1.00 94.44 87 ILE A CA 1
ATOM 680 C C . ILE A 1 87 ? 4.768 3.676 -2.689 1.00 94.44 87 ILE A C 1
ATOM 682 O O . ILE A 1 87 ? 5.631 3.021 -3.270 1.00 94.44 87 ILE A O 1
ATOM 686 N N . TRP A 1 88 ? 3.490 3.651 -3.072 1.00 95.31 88 TRP A N 1
ATOM 687 C CA . TRP A 1 88 ? 3.021 2.748 -4.121 1.00 95.31 88 TRP A CA 1
ATOM 688 C C . TRP A 1 88 ? 3.471 3.194 -5.512 1.00 95.31 88 TRP A C 1
ATOM 690 O O . TRP A 1 88 ? 3.744 2.325 -6.333 1.00 95.31 88 TRP A O 1
ATOM 700 N N . GLY A 1 89 ? 3.647 4.503 -5.735 1.00 94.00 89 GLY A N 1
ATOM 701 C CA . GLY A 1 89 ? 4.250 5.035 -6.959 1.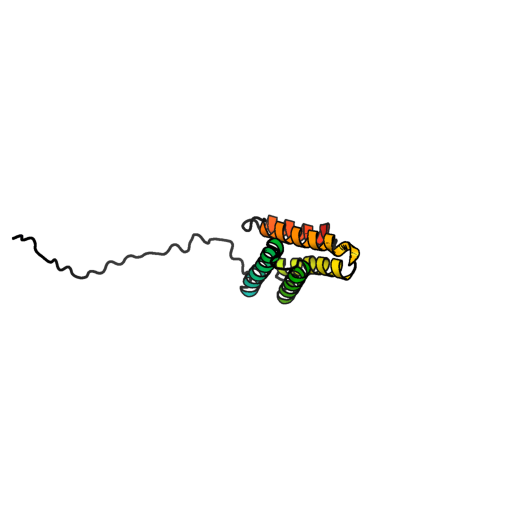00 94.00 89 GLY A CA 1
ATOM 702 C C . GLY A 1 89 ? 5.713 4.620 -7.099 1.00 94.00 89 GLY A C 1
ATOM 703 O O . GLY A 1 89 ? 6.097 4.058 -8.114 1.00 94.00 89 GLY A O 1
ATOM 704 N N . SER A 1 90 ? 6.512 4.768 -6.037 1.00 94.62 90 SER A N 1
ATOM 705 C CA . SER A 1 90 ? 7.911 4.309 -6.037 1.00 94.62 90 SER A CA 1
ATOM 706 C C . SER A 1 90 ? 8.047 2.802 -6.290 1.00 94.62 90 SER A C 1
ATOM 708 O O . SER A 1 90 ? 8.980 2.363 -6.962 1.00 94.62 90 SER A O 1
ATOM 710 N N . LEU A 1 91 ? 7.112 1.993 -5.780 1.00 94.12 91 LEU A N 1
ATOM 711 C CA . LEU A 1 91 ? 7.098 0.547 -6.006 1.00 94.12 91 LEU A CA 1
ATOM 712 C C . LEU A 1 91 ? 6.695 0.172 -7.444 1.00 94.12 91 LEU A C 1
ATOM 714 O O . LEU A 1 91 ? 7.287 -0.756 -7.997 1.00 94.12 91 LEU A O 1
ATOM 718 N N . THR A 1 92 ? 5.731 0.861 -8.069 1.00 94.69 92 THR A N 1
ATOM 719 C CA . THR A 1 92 ? 5.403 0.645 -9.494 1.00 94.69 92 THR A CA 1
ATOM 720 C C . THR A 1 92 ? 6.528 1.135 -10.401 1.00 94.69 92 THR A C 1
ATOM 722 O O . THR A 1 92 ? 6.975 0.382 -11.264 1.00 94.69 92 THR A O 1
ATOM 725 N N . ASP A 1 93 ? 7.081 2.318 -10.121 1.00 94.75 93 ASP A N 1
ATOM 726 C CA . ASP A 1 93 ? 8.227 2.887 -10.834 1.00 94.75 93 ASP A CA 1
ATOM 727 C C . ASP A 1 93 ? 9.450 1.961 -10.763 1.00 94.75 93 ASP A C 1
ATOM 729 O O . ASP A 1 93 ? 10.221 1.884 -11.719 1.00 94.75 93 ASP A O 1
ATOM 733 N N . TRP A 1 94 ? 9.647 1.226 -9.663 1.00 94.94 94 TRP A N 1
ATOM 734 C CA . TRP A 1 94 ? 10.715 0.228 -9.562 1.00 94.94 94 TRP A CA 1
ATOM 735 C C . TRP A 1 94 ? 10.520 -0.903 -10.587 1.00 94.94 94 TRP A C 1
ATOM 737 O O . TRP A 1 94 ? 11.449 -1.198 -11.339 1.00 94.94 94 TRP A O 1
ATOM 747 N N . VAL A 1 95 ? 9.318 -1.486 -10.684 1.00 93.94 95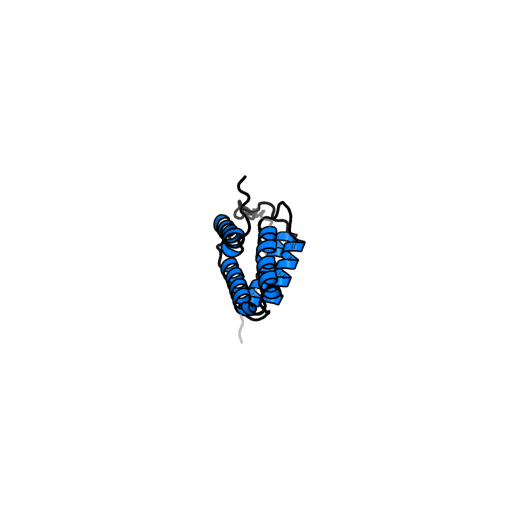 VAL A N 1
ATOM 748 C CA . VAL A 1 95 ? 9.008 -2.526 -11.687 1.00 93.94 95 VAL A CA 1
ATOM 749 C C . VAL A 1 95 ? 9.195 -1.996 -13.113 1.00 93.94 95 VAL A C 1
ATOM 751 O O . VAL A 1 95 ? 9.805 -2.670 -13.941 1.00 93.94 95 VAL A O 1
ATOM 754 N N . GLU A 1 96 ? 8.720 -0.781 -13.393 1.00 93.69 96 GLU A N 1
ATOM 755 C CA . GLU A 1 96 ? 8.790 -0.172 -14.726 1.00 93.69 96 GLU A CA 1
ATOM 756 C C . GLU A 1 96 ? 10.226 0.186 -15.148 1.00 93.69 96 GLU A C 1
ATOM 758 O O . GLU A 1 96 ? 10.626 -0.084 -16.282 1.00 93.69 96 GLU A O 1
ATOM 763 N N . ASN A 1 97 ? 11.028 0.757 -14.242 1.00 95.38 97 ASN A N 1
ATOM 764 C CA . ASN A 1 97 ? 12.395 1.195 -14.544 1.00 95.38 97 ASN A CA 1
ATOM 765 C C . ASN A 1 97 ? 13.447 0.079 -14.412 1.00 95.38 97 ASN A C 1
ATOM 767 O O . ASN A 1 97 ? 14.549 0.220 -14.945 1.00 95.38 97 ASN A O 1
ATOM 771 N N . ARG A 1 98 ? 13.154 -1.011 -13.687 1.00 93.38 98 ARG A N 1
ATOM 772 C CA . ARG A 1 98 ? 14.073 -2.146 -13.472 1.00 93.38 98 ARG A CA 1
ATOM 773 C C . ARG A 1 98 ? 13.322 -3.482 -13.588 1.00 93.38 98 ARG A C 1
ATOM 775 O O . ARG A 1 98 ? 13.148 -4.178 -12.586 1.00 93.38 98 ARG A O 1
ATOM 782 N N . PRO A 1 99 ? 12.915 -3.892 -14.803 1.00 91.19 99 PRO A N 1
ATOM 783 C CA . PRO A 1 99 ? 12.138 -5.117 -15.001 1.00 91.19 99 PRO A CA 1
ATOM 784 C C . PRO A 1 99 ? 12.857 -6.386 -14.508 1.00 91.19 99 PRO A C 1
ATOM 786 O O . PRO A 1 99 ? 12.200 -7.301 -14.010 1.00 91.19 99 PRO A O 1
ATOM 789 N N . ASP A 1 100 ? 14.193 -6.429 -14.540 1.00 94.81 100 ASP A N 1
ATOM 790 C CA . ASP A 1 100 ? 14.990 -7.540 -13.990 1.00 94.81 100 ASP A CA 1
ATOM 791 C C . ASP A 1 100 ? 14.855 -7.682 -12.456 1.00 94.81 100 ASP A C 1
ATOM 793 O O . ASP A 1 100 ? 15.083 -8.755 -11.893 1.00 94.81 100 ASP A O 1
ATOM 797 N N . GLU A 1 101 ? 14.440 -6.616 -11.764 1.00 94.88 101 GLU A N 1
ATOM 798 C CA . GLU A 1 101 ? 14.215 -6.575 -10.315 1.00 94.88 101 GLU A CA 1
ATOM 799 C C . GLU A 1 101 ? 12.731 -6.768 -9.936 1.00 94.88 101 GLU A C 1
ATOM 801 O O . GLU A 1 101 ? 12.405 -6.723 -8.750 1.00 94.88 101 GLU A O 1
ATOM 806 N N . THR A 1 102 ? 11.835 -7.055 -10.898 1.00 93.12 102 THR A N 1
ATOM 807 C CA . THR A 1 102 ? 10.374 -7.176 -10.679 1.00 93.12 102 THR A CA 1
ATOM 808 C C . THR A 1 102 ? 10.024 -8.030 -9.458 1.00 93.12 102 THR A C 1
ATOM 810 O O . THR A 1 102 ? 9.286 -7.579 -8.589 1.00 93.12 102 THR A O 1
ATOM 813 N N . LEU A 1 103 ? 10.600 -9.231 -9.320 1.00 94.06 103 LEU A N 1
ATOM 814 C CA . LEU A 1 103 ? 10.314 -10.124 -8.184 1.00 94.06 103 LEU A CA 1
ATOM 815 C C . LEU A 1 103 ? 10.706 -9.522 -6.819 1.00 94.06 103 LEU A C 1
ATOM 817 O O . LEU A 1 103 ? 10.087 -9.841 -5.802 1.00 94.06 103 LEU A O 1
ATOM 821 N N . GLN A 1 104 ? 11.717 -8.650 -6.779 1.00 95.06 104 GLN A N 1
ATOM 822 C CA . GLN A 1 104 ? 12.137 -7.948 -5.563 1.00 95.06 104 GLN A CA 1
ATOM 823 C C . GLN A 1 104 ? 11.147 -6.826 -5.228 1.00 95.06 104 GLN A C 1
ATOM 825 O O . GLN A 1 104 ? 10.681 -6.744 -4.089 1.00 95.06 104 GLN A O 1
ATOM 830 N N . ALA A 1 105 ? 10.754 -6.032 -6.228 1.00 93.56 105 ALA A N 1
ATOM 831 C CA . ALA A 1 105 ? 9.740 -4.991 -6.084 1.00 93.56 105 ALA A CA 1
ATOM 832 C C . ALA A 1 105 ? 8.372 -5.576 -5.672 1.00 93.56 105 ALA A C 1
ATOM 834 O O . ALA A 1 105 ? 7.765 -5.104 -4.713 1.00 93.56 105 ALA A O 1
ATOM 835 N N . GLU A 1 106 ? 7.926 -6.676 -6.289 1.00 94.56 106 GLU A N 1
ATOM 836 C CA . GLU A 1 106 ? 6.710 -7.399 -5.891 1.00 94.56 106 GLU A CA 1
ATOM 837 C C . GLU A 1 106 ? 6.790 -7.963 -4.463 1.00 94.56 106 GLU A C 1
ATOM 839 O O . GLU A 1 106 ? 5.799 -7.962 -3.728 1.00 94.56 106 GLU A O 1
ATOM 844 N N . THR A 1 107 ? 7.968 -8.433 -4.041 1.00 96.44 107 THR A N 1
ATOM 845 C CA . THR A 1 107 ? 8.192 -8.873 -2.656 1.00 96.44 107 THR A CA 1
ATOM 846 C C . THR A 1 107 ? 8.051 -7.697 -1.687 1.00 96.44 107 THR A C 1
ATOM 848 O O . THR A 1 107 ? 7.393 -7.836 -0.655 1.00 96.44 107 THR A O 1
ATOM 851 N N . LYS A 1 108 ? 8.580 -6.517 -2.040 1.00 96.00 108 LYS A N 1
ATOM 852 C CA . LYS A 1 108 ? 8.423 -5.277 -1.264 1.00 96.00 108 LYS A CA 1
ATOM 853 C C . LYS A 1 108 ? 6.976 -4.772 -1.236 1.00 96.00 108 LYS A C 1
ATOM 855 O O . LYS A 1 108 ? 6.509 -4.397 -0.165 1.00 96.00 108 LYS A O 1
ATOM 860 N N . MET A 1 109 ? 6.228 -4.864 -2.338 1.00 96.81 109 MET A N 1
ATOM 861 C CA . MET A 1 109 ? 4.781 -4.584 -2.376 1.00 96.81 109 MET A CA 1
ATOM 862 C C . MET A 1 109 ? 4.006 -5.474 -1.394 1.00 96.81 109 MET A C 1
ATOM 864 O O . MET A 1 109 ? 3.211 -4.979 -0.593 1.00 96.81 109 MET A O 1
ATOM 868 N N . ARG A 1 110 ? 4.266 -6.790 -1.403 1.00 96.62 110 ARG A N 1
ATOM 869 C CA . ARG A 1 110 ? 3.661 -7.733 -0.445 1.00 96.62 110 ARG A CA 1
ATOM 870 C C . ARG A 1 110 ? 4.081 -7.428 0.996 1.00 96.62 110 ARG A C 1
ATOM 872 O O . ARG A 1 110 ? 3.237 -7.497 1.885 1.00 96.62 110 ARG A O 1
ATOM 879 N N . GLN A 1 111 ? 5.345 -7.068 1.233 1.00 96.75 111 GLN A N 1
ATOM 880 C CA . GLN A 1 111 ? 5.839 -6.672 2.555 1.00 96.75 111 GLN A CA 1
ATOM 881 C C . GLN A 1 111 ? 5.084 -5.441 3.081 1.00 96.75 111 GLN A C 1
ATOM 883 O O . GLN A 1 111 ? 4.524 -5.509 4.171 1.00 96.75 111 GLN A O 1
ATOM 888 N N . ALA A 1 112 ? 4.998 -4.365 2.291 1.00 95.75 112 ALA A N 1
ATOM 889 C CA . ALA A 1 112 ? 4.292 -3.134 2.651 1.00 95.75 112 ALA A CA 1
ATOM 890 C C . ALA A 1 112 ? 2.811 -3.398 2.979 1.00 95.75 112 ALA A C 1
ATOM 892 O O . ALA A 1 112 ? 2.322 -3.027 4.043 1.00 95.75 112 ALA A O 1
ATOM 893 N N . ALA A 1 113 ? 2.101 -4.118 2.103 1.00 96.50 113 ALA A N 1
ATOM 894 C CA . ALA A 1 113 ? 0.704 -4.484 2.335 1.00 96.50 113 ALA A CA 1
ATOM 895 C C . ALA A 1 113 ? 0.499 -5.328 3.598 1.00 96.50 113 ALA A C 1
ATOM 897 O O . ALA A 1 113 ? -0.454 -5.092 4.340 1.00 96.50 113 ALA A O 1
ATOM 898 N N . LYS A 1 114 ? 1.374 -6.311 3.843 1.00 96.94 114 LYS A N 1
ATOM 899 C CA . LYS A 1 114 ? 1.298 -7.154 5.037 1.00 96.94 114 LYS A CA 1
ATOM 900 C C . LYS A 1 114 ? 1.507 -6.322 6.298 1.00 96.94 114 LYS A C 1
ATOM 902 O O . LYS A 1 114 ? 0.652 -6.342 7.176 1.00 96.94 114 LYS A O 1
ATOM 907 N N . GLU A 1 115 ? 2.605 -5.575 6.357 1.00 96.19 115 GLU A N 1
ATOM 908 C CA . GLU A 1 115 ? 2.938 -4.729 7.502 1.00 96.19 115 GLU A CA 1
ATOM 909 C C . GLU A 1 115 ? 1.820 -3.716 7.785 1.00 96.19 115 GLU A C 1
ATOM 911 O O . GLU A 1 115 ? 1.390 -3.613 8.928 1.00 96.19 115 GLU A O 1
ATOM 916 N N . TRP A 1 116 ? 1.268 -3.049 6.759 1.00 94.75 116 TRP A N 1
ATOM 917 C CA . TRP A 1 116 ? 0.132 -2.133 6.925 1.00 94.75 116 TRP A CA 1
ATOM 918 C C . TRP A 1 116 ? -1.104 -2.810 7.530 1.00 94.75 116 TRP A C 1
ATOM 920 O O . TRP A 1 116 ? -1.783 -2.219 8.371 1.00 94.75 116 TRP A O 1
ATOM 930 N N . LEU A 1 117 ? -1.437 -4.026 7.090 1.00 94.62 117 LEU A N 1
ATOM 931 C CA . LEU A 1 117 ? -2.608 -4.769 7.566 1.00 94.62 117 LEU A CA 1
ATOM 932 C C . LEU A 1 117 ? -2.420 -5.371 8.969 1.00 94.62 117 LEU A C 1
ATOM 934 O O . LEU A 1 117 ? -3.418 -5.701 9.606 1.00 94.62 117 LEU A O 1
ATOM 938 N N . GLU A 1 118 ? -1.179 -5.498 9.445 1.00 95.25 118 GLU A N 1
ATOM 939 C CA . GLU A 1 118 ? -0.840 -6.007 10.781 1.00 95.25 118 GLU A CA 1
ATOM 940 C C . GLU A 1 118 ? -0.726 -4.905 11.857 1.00 95.25 118 GLU A C 1
ATOM 942 O O . GLU A 1 118 ? -0.754 -5.243 13.041 1.00 95.25 118 GLU A O 1
ATOM 947 N N . LEU A 1 119 ? -0.649 -3.613 11.487 1.00 92.44 119 LEU A N 1
ATOM 948 C CA . LEU A 1 119 ? -0.533 -2.509 12.462 1.00 92.44 119 LEU A CA 1
ATOM 949 C C . LEU A 1 119 ? -1.739 -2.417 13.406 1.00 92.44 119 LEU A C 1
ATOM 951 O O . LEU A 1 119 ? -2.895 -2.546 12.983 1.00 92.44 119 LEU A O 1
ATOM 955 N N . ASN A 1 120 ? -1.492 -2.024 14.657 1.00 87.25 120 ASN A N 1
ATOM 956 C CA . ASN A 1 120 ? -2.564 -1.689 15.589 1.00 87.25 120 ASN A CA 1
ATOM 957 C C . ASN A 1 120 ? -3.306 -0.402 15.171 1.00 87.25 120 ASN A C 1
ATOM 959 O O . ASN A 1 120 ? -2.832 0.711 15.395 1.00 87.25 120 ASN A O 1
ATOM 963 N N . ARG A 1 121 ? -4.521 -0.541 14.624 1.00 80.12 121 ARG A N 1
ATOM 964 C CA . ARG A 1 121 ? -5.370 0.587 14.180 1.00 80.12 121 ARG A CA 1
ATOM 965 C C . ARG A 1 121 ? -5.763 1.567 15.297 1.00 80.12 121 ARG A C 1
ATOM 967 O O . ARG A 1 121 ? -6.124 2.705 14.997 1.00 80.12 121 ARG A O 1
ATOM 974 N N . ASP A 1 122 ? -5.672 1.172 16.567 1.00 80.38 122 ASP A N 1
ATOM 975 C CA . ASP A 1 122 ? -5.926 2.082 17.688 1.00 80.38 122 ASP A CA 1
ATOM 976 C C . ASP A 1 122 ? -4.732 3.017 17.980 1.00 80.38 122 ASP A C 1
ATOM 978 O O . ASP A 1 122 ? -4.936 4.119 18.510 1.00 80.38 122 ASP A O 1
ATOM 982 N N . ASP A 1 123 ? -3.503 2.657 17.578 1.00 85.25 123 ASP A N 1
ATOM 983 C CA . ASP A 1 123 ? -2.296 3.468 17.786 1.00 85.25 123 ASP A CA 1
ATOM 984 C C . ASP A 1 123 ? -1.924 4.298 16.543 1.00 85.25 123 ASP A C 1
ATOM 986 O O . ASP A 1 123 ? -1.386 3.816 15.548 1.00 85.25 123 ASP A O 1
ATOM 990 N N . ALA A 1 124 ? -2.163 5.610 16.629 1.00 83.38 124 ALA A N 1
ATOM 991 C CA . ALA A 1 124 ? -1.810 6.541 15.554 1.00 83.38 124 ALA A CA 1
ATOM 992 C C . ALA A 1 124 ? -0.291 6.790 15.439 1.00 83.38 124 ALA A C 1
ATOM 994 O O . ALA A 1 124 ? 0.169 7.290 14.413 1.00 83.38 124 ALA A O 1
ATOM 995 N N . ASN A 1 125 ? 0.498 6.462 16.469 1.00 87.06 125 ASN A N 1
ATOM 996 C CA . ASN A 1 125 ? 1.954 6.564 16.392 1.00 87.06 125 ASN A CA 1
ATOM 997 C C . ASN A 1 125 ? 2.538 5.409 15.578 1.00 87.06 125 ASN A C 1
ATOM 999 O O . ASN A 1 125 ? 3.515 5.618 14.866 1.00 87.06 125 ASN A O 1
ATOM 1003 N N . GLU A 1 126 ? 1.934 4.220 15.653 1.00 89.25 126 GLU A N 1
ATOM 1004 C CA . GLU A 1 126 ? 2.350 3.050 14.875 1.00 89.25 126 GLU A CA 1
ATOM 1005 C C . GLU A 1 126 ? 2.056 3.257 13.381 1.00 89.25 126 GLU A C 1
ATOM 1007 O O . GLU A 1 126 ? 2.942 3.060 12.549 1.00 89.25 126 GLU A O 1
ATOM 1012 N N . GLU A 1 127 ? 0.869 3.784 13.049 1.00 89.62 127 GLU A N 1
ATOM 1013 C CA . GLU A 1 127 ? 0.525 4.234 11.691 1.00 89.62 127 GLU A CA 1
ATOM 1014 C C . GLU A 1 127 ? 1.545 5.250 11.156 1.00 89.62 127 GLU A C 1
ATOM 1016 O O . GLU A 1 127 ? 2.120 5.059 10.081 1.00 89.62 127 GLU A O 1
ATOM 1021 N N . LYS A 1 128 ? 1.825 6.311 11.925 1.00 88.94 128 LYS A N 1
ATOM 1022 C CA . LYS A 1 128 ? 2.793 7.333 11.517 1.00 88.94 128 LYS A CA 1
ATOM 1023 C C . LYS A 1 128 ? 4.202 6.754 11.353 1.00 88.94 128 LYS A C 1
ATOM 1025 O O . LYS A 1 128 ? 4.856 7.051 10.360 1.00 88.94 128 LYS A O 1
ATOM 1030 N N . ALA A 1 129 ? 4.670 5.932 12.292 1.00 90.31 129 ALA A N 1
ATOM 1031 C CA . ALA A 1 129 ? 6.002 5.332 12.241 1.00 90.31 129 ALA A CA 1
ATOM 1032 C C . ALA A 1 129 ? 6.162 4.381 11.045 1.00 90.31 129 ALA A C 1
ATOM 1034 O O . ALA A 1 129 ? 7.226 4.351 10.424 1.00 90.31 129 ALA A O 1
ATOM 1035 N N . TYR A 1 130 ? 5.107 3.643 10.684 1.00 92.81 130 TYR A N 1
ATOM 1036 C CA . TYR A 1 130 ? 5.070 2.856 9.455 1.00 92.81 130 TYR A CA 1
ATOM 1037 C C . TYR A 1 130 ? 5.230 3.752 8.217 1.00 92.81 130 TYR A C 1
ATOM 1039 O O . TYR A 1 130 ? 6.105 3.482 7.391 1.00 92.81 130 TYR A O 1
ATOM 1047 N N . LEU A 1 131 ? 4.425 4.816 8.098 1.00 91.62 131 LEU A N 1
ATOM 1048 C CA . LEU A 1 131 ? 4.434 5.698 6.925 1.00 91.62 131 LEU A CA 1
ATOM 1049 C C . LEU A 1 131 ? 5.759 6.462 6.798 1.00 91.62 131 LEU A C 1
ATOM 1051 O O . LEU A 1 131 ? 6.342 6.471 5.717 1.00 91.62 131 LEU A O 1
ATOM 1055 N N . ASP A 1 132 ? 6.273 7.027 7.895 1.00 90.69 132 ASP A N 1
ATOM 1056 C CA . ASP A 1 132 ? 7.562 7.727 7.920 1.00 90.69 132 ASP A CA 1
ATOM 1057 C C . ASP A 1 132 ? 8.709 6.786 7.503 1.00 90.69 132 ASP A C 1
ATOM 1059 O O . ASP A 1 132 ? 9.535 7.161 6.672 1.00 90.69 132 ASP A O 1
ATOM 1063 N N . ARG A 1 133 ? 8.763 5.549 8.026 1.00 93.38 133 ARG A N 1
ATOM 1064 C CA . ARG A 1 133 ? 9.801 4.575 7.637 1.00 93.38 133 ARG A CA 1
ATOM 1065 C C . ARG A 1 133 ? 9.702 4.207 6.158 1.00 93.38 133 ARG A C 1
ATOM 1067 O O . ARG A 1 133 ? 10.716 4.193 5.465 1.00 93.38 133 ARG A O 1
ATOM 1074 N N . TRP A 1 134 ? 8.503 3.906 5.658 1.00 93.44 134 TRP A N 1
ATOM 1075 C CA . TRP A 1 134 ? 8.352 3.491 4.263 1.00 93.44 134 TRP A CA 1
ATOM 1076 C C . TRP A 1 134 ? 8.644 4.624 3.275 1.00 93.44 134 TRP A C 1
ATOM 1078 O O . TRP A 1 134 ? 9.346 4.390 2.295 1.00 93.44 134 TRP A O 1
ATOM 1088 N N . VAL A 1 135 ? 8.182 5.851 3.535 1.00 90.69 135 VAL A N 1
ATOM 1089 C CA . VAL A 1 135 ? 8.466 7.008 2.667 1.00 90.69 135 VAL A CA 1
ATOM 1090 C C . VAL A 1 135 ? 9.954 7.374 2.703 1.00 90.69 135 VAL A C 1
ATOM 1092 O O . VAL A 1 135 ? 10.591 7.462 1.654 1.00 90.69 135 VAL A O 1
ATOM 1095 N N . TYR A 1 136 ? 10.535 7.579 3.885 1.00 89.75 136 TYR A N 1
ATOM 1096 C CA . TYR A 1 136 ? 11.867 8.181 3.982 1.00 89.75 136 TYR A CA 1
ATOM 1097 C C . TYR A 1 136 ? 13.013 7.167 3.994 1.00 89.75 136 TYR A C 1
ATOM 1099 O O . TYR A 1 136 ? 14.063 7.445 3.420 1.00 89.75 136 TYR A O 1
ATOM 1107 N N . ASP A 1 137 ? 12.834 6.004 4.626 1.00 89.38 137 ASP A N 1
ATOM 1108 C CA . ASP A 1 137 ? 13.939 5.070 4.874 1.00 89.38 137 ASP A CA 1
ATOM 1109 C C . ASP A 1 137 ? 13.972 3.924 3.843 1.00 89.38 137 ASP A C 1
ATOM 1111 O O . ASP A 1 137 ? 15.050 3.535 3.401 1.00 89.38 137 ASP A O 1
ATOM 1115 N N . GLU A 1 138 ? 12.810 3.406 3.419 1.00 88.75 138 GLU A N 1
ATOM 1116 C CA . GLU A 1 138 ? 12.719 2.344 2.396 1.00 88.75 138 GLU A CA 1
ATOM 1117 C C . GLU A 1 138 ? 12.681 2.905 0.963 1.00 88.75 138 GLU A C 1
ATOM 1119 O O . GLU A 1 138 ? 13.416 2.421 0.104 1.00 88.75 138 GLU A O 1
ATOM 1124 N N . MET A 1 139 ? 11.843 3.915 0.681 1.00 88.12 139 MET A N 1
ATOM 1125 C CA . MET A 1 139 ? 11.757 4.538 -0.656 1.00 88.12 139 MET A CA 1
ATOM 1126 C C . MET A 1 139 ? 12.770 5.679 -0.863 1.00 88.12 139 MET A C 1
ATOM 1128 O O . MET A 1 139 ? 13.019 6.079 -1.998 1.00 88.12 139 MET A O 1
ATOM 1132 N N . GLY A 1 140 ? 13.390 6.187 0.209 1.00 86.38 140 GLY A N 1
ATOM 1133 C CA . GLY A 1 140 ? 14.483 7.161 0.123 1.00 86.38 140 GLY A CA 1
ATOM 1134 C C . GLY A 1 140 ? 14.064 8.598 -0.206 1.00 86.38 140 GLY A C 1
ATOM 1135 O O . GLY A 1 140 ? 14.902 9.374 -0.672 1.00 86.38 140 GLY A O 1
ATOM 1136 N N . TYR A 1 141 ? 12.800 8.980 0.014 1.00 82.81 141 TYR A N 1
ATOM 1137 C CA . TYR A 1 141 ? 12.388 10.380 -0.134 1.00 82.81 141 TYR A CA 1
ATOM 1138 C C . TYR A 1 141 ? 13.127 11.283 0.866 1.00 82.81 141 TYR A C 1
ATOM 1140 O O . TYR A 1 141 ? 13.454 10.884 1.985 1.00 82.81 141 TYR A O 1
ATOM 1148 N N . ALA A 1 142 ? 13.364 12.538 0.480 1.00 81.62 142 ALA A N 1
ATOM 1149 C CA . ALA A 1 142 ? 13.933 13.525 1.387 1.00 81.62 142 ALA A CA 1
ATOM 1150 C C . ALA A 1 142 ? 12.946 13.840 2.523 1.00 81.62 142 ALA A C 1
ATOM 1152 O O . ALA A 1 142 ? 11.773 14.115 2.277 1.00 81.62 142 ALA A O 1
ATOM 1153 N N . ARG A 1 143 ? 13.433 13.839 3.768 1.00 74.81 143 ARG A N 1
ATOM 1154 C CA . ARG A 1 143 ? 12.707 14.434 4.897 1.00 74.81 143 ARG A CA 1
ATOM 1155 C C . ARG A 1 143 ? 12.808 15.952 4.768 1.00 74.81 143 ARG A C 1
ATOM 1157 O O . ARG A 1 143 ? 13.925 16.469 4.740 1.00 74.81 143 ARG A O 1
ATOM 1164 N N . ASP A 1 144 ? 11.677 16.654 4.750 1.00 64.25 144 ASP A N 1
ATOM 1165 C CA . ASP A 1 144 ? 11.656 18.114 4.881 1.00 64.25 144 ASP A CA 1
ATOM 1166 C C . ASP A 1 144 ? 12.138 18.501 6.288 1.00 64.25 144 ASP A C 1
ATOM 1168 O O . ASP A 1 144 ? 11.377 18.548 7.256 1.00 64.25 144 ASP A O 1
ATOM 1172 N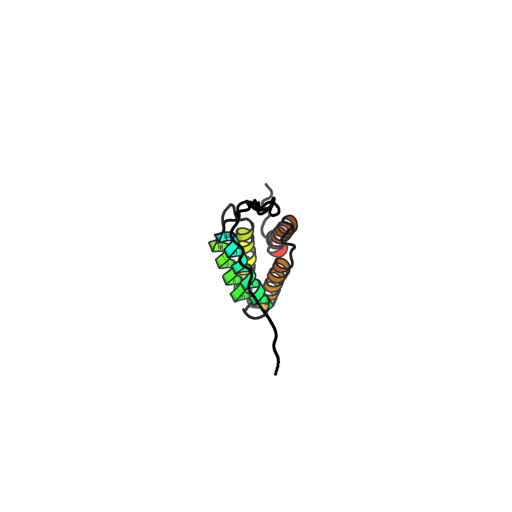 N . THR A 1 145 ? 13.442 18.744 6.415 1.00 48.53 145 THR A N 1
ATOM 1173 C CA . THR A 1 145 ? 14.060 19.290 7.626 1.00 48.53 145 THR A CA 1
ATOM 1174 C C . THR A 1 145 ? 13.857 20.803 7.657 1.00 48.53 145 THR A C 1
ATOM 1176 O O . THR A 1 145 ? 14.730 21.554 7.213 1.00 48.53 145 THR A O 1
ATOM 1179 N N . ASN A 1 146 ? 12.701 21.231 8.164 1.00 35.25 146 ASN A N 1
ATOM 1180 C CA . ASN A 1 146 ? 12.356 22.631 8.417 1.00 35.25 146 ASN A CA 1
ATOM 1181 C C . ASN A 1 146 ? 12.202 22.897 9.921 1.00 35.25 146 ASN A C 1
ATOM 1183 O O . ASN A 1 146 ? 11.346 22.225 10.537 1.00 35.25 146 ASN A O 1
#

Sequence (146 aa):
MCCTRVAATRFRENNITGRHRVNTAVLGIKSMNTDPEVAKGLLDIENEMRRMLDGQSQPYDAAWKIWGKAMSLTSPSSNVMHAFWLIWGSLTDWVENRPDETLQAETKMRQAAKEWLELNRDDANEEKAYLDRWVYDEMGYARDTN